Protein AF-A0AAD1TRK6-F1 (afdb_monomer_lite)

Foldseek 3Di:
DDDDDDDDDDDPDPPVVVVVVVVVVVVVVVVVVVVVLVVVVVCCVVVVDPLVVDDPVSSVVNVVVVVVCCVVVVVCCVVPVDDDDD

Organism: Citrobacter freundii (NCBI:txid546)

Radius of gyration: 24.64 Å; chains: 1; bounding box: 73×26×61 Å

Structure (mmCIF, N/CA/C/O backbone):
data_AF-A0AAD1TRK6-F1
#
_entry.id   AF-A0AAD1TRK6-F1
#
loop_
_atom_site.group_PDB
_atom_site.id
_atom_site.type_symbol
_atom_site.label_atom_id
_atom_site.label_alt_id
_atom_site.label_comp_id
_atom_site.label_asym_id
_atom_site.label_entity_id
_atom_site.label_seq_id
_atom_site.pdbx_PDB_ins_code
_atom_site.Cartn_x
_atom_site.Cartn_y
_atom_site.Cartn_z
_atom_site.occupancy
_atom_site.B_iso_or_equiv
_atom_site.auth_seq_id
_atom_site.auth_comp_id
_atom_site.auth_asym_id
_atom_site.auth_atom_id
_atom_site.pdbx_PDB_model_num
ATOM 1 N N . MET A 1 1 ? -51.100 10.993 50.120 1.00 42.78 1 MET A N 1
ATOM 2 C CA . MET A 1 1 ? -51.021 11.126 48.652 1.00 42.78 1 MET A CA 1
ATOM 3 C C . MET A 1 1 ? -49.567 10.943 48.245 1.00 42.78 1 MET A C 1
ATOM 5 O O . MET A 1 1 ? -48.756 11.775 48.623 1.00 42.78 1 MET A O 1
ATOM 9 N N . ASN A 1 2 ? -49.228 9.846 47.564 1.00 40.31 2 ASN A N 1
ATOM 10 C CA . ASN A 1 2 ? -47.918 9.702 46.923 1.00 40.31 2 ASN A CA 1
ATOM 11 C C . ASN A 1 2 ? -47.926 10.513 45.628 1.00 40.31 2 ASN A C 1
ATOM 13 O O . ASN A 1 2 ? -48.776 10.264 44.774 1.00 40.31 2 ASN A O 1
ATOM 17 N N . SER A 1 3 ? -46.968 11.420 45.473 1.00 54.41 3 SER A N 1
ATOM 18 C CA . SER A 1 3 ? -46.635 12.004 44.176 1.00 54.41 3 SER A CA 1
ATOM 19 C C . SER A 1 3 ? -45.309 11.409 43.716 1.00 54.41 3 SER A C 1
ATOM 21 O O . SER A 1 3 ? -44.275 11.588 44.352 1.00 54.41 3 SER A O 1
ATOM 23 N N . VAL A 1 4 ? -45.396 10.636 42.639 1.00 60.88 4 VAL A N 1
ATOM 24 C CA . VAL A 1 4 ? -44.293 10.057 41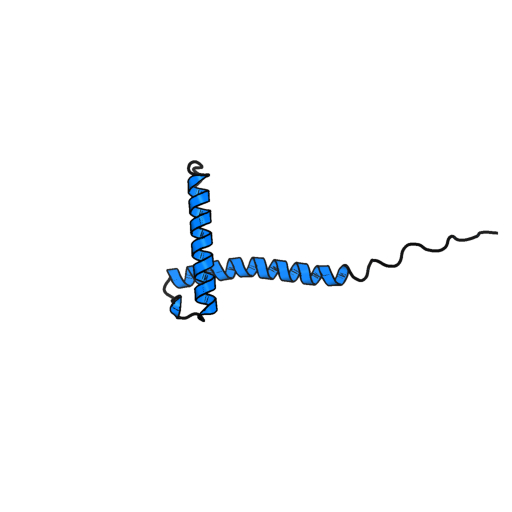.862 1.00 60.88 4 VAL A CA 1
ATOM 25 C C . VAL A 1 4 ? -43.467 11.191 41.220 1.00 60.88 4 VAL A C 1
ATOM 27 O O . VAL A 1 4 ? -44.073 12.171 40.781 1.00 60.88 4 VAL A O 1
ATOM 30 N N . PRO A 1 5 ? -42.124 11.104 41.136 1.00 62.22 5 PRO A N 1
ATOM 31 C CA . PRO A 1 5 ? -41.316 12.091 40.414 1.00 62.22 5 PRO A CA 1
ATOM 32 C C . PRO A 1 5 ? -41.375 11.860 38.888 1.00 62.22 5 PRO A C 1
ATOM 34 O O . PRO A 1 5 ? -41.354 10.704 38.460 1.00 62.22 5 PRO A O 1
ATOM 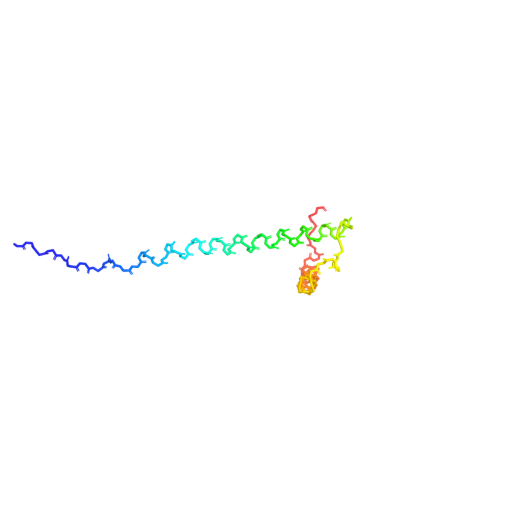37 N N . PRO A 1 6 ? -41.421 12.909 38.042 1.00 59.41 6 PRO A N 1
ATOM 38 C CA . PRO A 1 6 ? -41.328 12.741 36.597 1.00 59.41 6 PRO A CA 1
ATOM 39 C C . PRO A 1 6 ? -39.861 12.731 36.130 1.00 59.41 6 PRO A C 1
ATOM 41 O O . PRO A 1 6 ? -39.147 13.714 36.274 1.00 59.41 6 PRO A O 1
ATOM 44 N N . ASN A 1 7 ? -39.450 11.585 35.585 1.00 60.12 7 ASN A N 1
ATOM 45 C CA . ASN A 1 7 ? -38.504 11.354 34.485 1.00 60.12 7 ASN A CA 1
ATOM 46 C C . ASN A 1 7 ? -37.494 12.458 34.093 1.00 60.12 7 ASN A C 1
ATOM 48 O O . ASN A 1 7 ? -37.854 13.398 33.389 1.00 60.12 7 ASN A O 1
ATOM 52 N N . GLU A 1 8 ? -36.203 12.183 34.308 1.00 57.28 8 GLU A N 1
ATOM 53 C CA . GLU A 1 8 ? -35.094 12.710 33.492 1.00 57.28 8 GLU A CA 1
ATOM 54 C C . GLU A 1 8 ? -34.068 11.602 33.192 1.00 57.28 8 GLU A C 1
ATOM 56 O O . GLU A 1 8 ? -32.930 11.657 33.632 1.00 57.28 8 GLU A O 1
ATOM 61 N N . GLU A 1 9 ? -34.452 10.553 32.460 1.00 54.97 9 GLU A N 1
ATOM 62 C CA . GLU A 1 9 ? -33.463 9.640 31.860 1.00 54.97 9 GLU A CA 1
ATOM 63 C C . GLU A 1 9 ? -34.095 8.833 30.717 1.00 54.97 9 GLU A C 1
ATOM 65 O O . GLU A 1 9 ? -34.540 7.702 30.872 1.00 54.97 9 GLU A O 1
ATOM 70 N N . SER A 1 10 ? -34.230 9.438 29.537 1.00 55.94 10 SER A N 1
ATOM 71 C CA . SER A 1 10 ? -34.516 8.686 28.303 1.00 55.94 10 SER A CA 1
ATOM 72 C C . SER A 1 10 ? -34.222 9.542 27.076 1.00 55.94 10 SER A C 1
ATOM 74 O O . SER A 1 10 ? -35.113 10.113 26.458 1.00 55.94 10 SER A O 1
ATOM 76 N N . GLY A 1 11 ? -32.940 9.663 26.723 1.00 51.19 11 GLY A N 1
ATOM 77 C CA . GLY A 1 11 ? -32.563 10.398 25.510 1.00 51.19 11 GLY A CA 1
ATOM 78 C C . GLY A 1 11 ? -31.178 10.140 24.917 1.00 51.19 11 GLY A C 1
ATOM 79 O O . GLY A 1 11 ? -30.837 10.811 23.954 1.00 51.19 11 GLY A O 1
ATOM 80 N N . LYS A 1 12 ? -30.354 9.217 25.442 1.00 53.81 12 LYS A N 1
ATOM 81 C CA . LYS A 1 12 ? -28.955 9.053 24.971 1.00 53.81 12 LYS A CA 1
ATOM 82 C C . LYS A 1 12 ? -28.521 7.640 24.562 1.00 53.81 12 LYS A C 1
ATOM 84 O O . LYS A 1 12 ? -27.362 7.453 24.201 1.00 53.81 12 LYS A O 1
ATOM 89 N N . SER A 1 13 ? -29.407 6.645 24.582 1.00 54.66 13 SER A N 1
ATOM 90 C CA . SER A 1 13 ? -29.025 5.254 24.293 1.00 54.66 13 SER A CA 1
ATOM 91 C C . SER A 1 13 ? -28.958 4.903 22.800 1.00 54.66 13 SER A C 1
ATOM 93 O O . SER A 1 13 ? -28.193 4.023 22.435 1.00 54.66 13 SER A O 1
ATOM 95 N N . SER A 1 14 ? -29.685 5.590 21.911 1.00 55.91 14 SER A N 1
ATOM 96 C CA . SER A 1 14 ? -29.854 5.103 20.526 1.00 55.91 14 SER A CA 1
ATOM 97 C C . SER A 1 14 ? -28.794 5.555 19.510 1.00 55.91 14 SER A C 1
ATOM 99 O O . SER A 1 14 ? -28.680 4.935 18.457 1.00 55.91 14 SER A O 1
ATOM 101 N N . GLU A 1 15 ? -28.002 6.593 19.798 1.00 56.12 15 GLU A N 1
ATOM 102 C CA . GLU A 1 15 ? -26.937 7.054 18.883 1.00 56.12 15 GLU A CA 1
ATOM 103 C C . GLU A 1 15 ? -25.601 6.327 19.108 1.00 56.12 15 GLU A C 1
ATOM 105 O O . GLU A 1 15 ? -24.847 6.110 18.159 1.00 56.12 15 GLU A O 1
ATOM 110 N N . ASN A 1 16 ? -25.321 5.896 20.344 1.00 57.62 16 ASN A N 1
ATOM 111 C CA . ASN A 1 16 ? -24.070 5.217 20.694 1.00 57.62 16 ASN A CA 1
ATOM 112 C C . ASN A 1 16 ? -23.968 3.815 20.071 1.00 57.62 16 ASN A C 1
ATOM 114 O O . ASN A 1 16 ? -22.901 3.445 19.585 1.00 57.62 16 ASN A O 1
ATOM 118 N N . ASP A 1 17 ? -25.068 3.060 20.007 1.00 59.00 17 ASP A N 1
ATOM 119 C CA . ASP A 1 17 ? -25.062 1.668 19.530 1.00 59.00 17 ASP A CA 1
ATOM 120 C C . ASP A 1 17 ? -24.782 1.528 18.025 1.00 59.00 17 ASP A C 1
ATOM 122 O O . ASP A 1 17 ? -24.294 0.492 17.585 1.00 59.00 17 ASP A O 1
ATOM 126 N N . GLN A 1 18 ? -25.048 2.563 17.220 1.00 60.12 18 GLN A N 1
ATOM 127 C CA . GLN A 1 18 ? -24.739 2.583 15.779 1.00 60.12 18 GLN A CA 1
ATOM 128 C C . GLN A 1 18 ? -23.285 3.001 15.502 1.00 60.12 18 GLN A C 1
ATOM 130 O O . GLN A 1 18 ? -22.712 2.649 14.470 1.00 60.12 18 GLN A O 1
ATOM 135 N N . GLN A 1 19 ? -22.668 3.738 16.430 1.00 61.19 19 GLN A N 1
ATOM 136 C CA . GLN A 1 19 ? -21.284 4.202 16.315 1.00 61.19 19 GLN A CA 1
ATOM 137 C C . GLN A 1 19 ? -20.285 3.099 16.686 1.00 61.19 19 GLN A C 1
ATOM 139 O O . GLN A 1 19 ? -19.207 3.038 16.093 1.00 61.19 19 GLN A O 1
ATOM 144 N N . GLN A 1 20 ? -20.650 2.187 17.599 1.00 75.56 20 GLN A N 1
ATOM 145 C CA . GLN A 1 20 ? -19.778 1.076 18.007 1.00 75.56 20 GLN A CA 1
ATOM 146 C C . GLN A 1 20 ? -19.416 0.133 16.839 1.00 75.56 20 GLN A C 1
ATOM 148 O O . GLN A 1 20 ? -18.224 -0.098 16.630 1.00 75.56 20 GLN A O 1
ATOM 153 N N . PRO A 1 21 ? -20.364 -0.368 16.015 1.00 84.50 21 PRO A N 1
ATOM 154 C CA . PRO A 1 21 ? -20.041 -1.246 14.891 1.00 84.50 21 PRO A CA 1
ATOM 155 C C . PRO A 1 21 ? -19.178 -0.557 13.836 1.00 84.50 21 PRO A C 1
ATOM 157 O O . PRO A 1 21 ? -18.239 -1.159 13.320 1.00 84.50 21 PRO A O 1
ATOM 160 N N . LEU A 1 22 ? -19.459 0.715 13.533 1.00 86.69 22 LEU A N 1
ATOM 161 C CA . LEU A 1 22 ? -18.697 1.467 12.539 1.00 86.69 22 LEU A CA 1
ATOM 162 C C . LEU A 1 22 ? -17.261 1.723 13.009 1.00 86.69 22 LEU A C 1
ATOM 164 O O . LEU A 1 22 ? -16.323 1.547 12.235 1.00 86.69 22 LEU A O 1
ATOM 168 N N . ALA A 1 23 ? -17.078 2.080 14.282 1.00 87.75 23 ALA A N 1
ATOM 169 C CA . ALA A 1 23 ? -15.756 2.256 14.874 1.00 87.75 23 ALA A CA 1
ATOM 170 C C . ALA A 1 23 ? -14.960 0.940 14.906 1.00 87.75 23 ALA A C 1
ATOM 172 O O . ALA A 1 23 ? -13.763 0.933 14.615 1.00 87.75 23 ALA A O 1
ATOM 173 N N . MET A 1 24 ? -15.618 -0.186 15.209 1.00 89.38 24 MET A N 1
ATOM 174 C CA . MET A 1 24 ? -14.992 -1.512 15.165 1.00 89.38 24 MET A CA 1
ATOM 175 C C . MET A 1 24 ? -14.555 -1.893 13.746 1.00 89.38 24 MET A C 1
ATOM 177 O O . MET A 1 24 ? -13.433 -2.363 13.576 1.00 89.38 24 MET A O 1
ATOM 181 N N . LEU A 1 25 ? -15.393 -1.635 12.737 1.00 91.19 25 LEU A N 1
ATOM 182 C CA . LEU A 1 25 ? -15.063 -1.878 11.329 1.00 91.19 25 LEU A CA 1
ATOM 183 C C . LEU A 1 25 ? -13.888 -1.014 10.858 1.00 91.19 25 LEU A C 1
ATOM 185 O O . LEU A 1 25 ? -12.933 -1.523 10.279 1.00 91.19 25 LEU A O 1
ATOM 189 N N . GLN A 1 26 ? -13.901 0.284 11.169 1.00 92.62 26 GLN A N 1
ATOM 190 C CA . GLN A 1 26 ? -12.789 1.177 10.827 1.00 92.62 26 GLN A CA 1
ATOM 191 C C . GLN A 1 26 ? -11.475 0.717 11.462 1.00 92.62 26 GLN A C 1
ATOM 193 O O . GLN A 1 26 ? -10.422 0.760 10.824 1.00 92.62 26 GLN A O 1
ATOM 198 N N . LYS A 1 27 ? -11.528 0.248 12.712 1.00 90.56 27 LYS A N 1
ATOM 199 C CA . LYS A 1 27 ? -10.363 -0.322 13.384 1.00 90.56 27 LYS A CA 1
ATOM 200 C C . LYS A 1 27 ? -9.875 -1.588 12.676 1.00 90.56 27 LYS A C 1
ATOM 202 O O . LYS A 1 27 ? -8.679 -1.683 12.401 1.00 90.56 27 LYS A O 1
ATOM 207 N N . SER A 1 28 ? -10.767 -2.526 12.348 1.00 92.62 28 SER A N 1
ATOM 208 C CA . SER A 1 28 ? -10.372 -3.754 11.648 1.00 92.62 28 SER A CA 1
ATOM 209 C C . SER A 1 28 ? -9.803 -3.473 10.259 1.00 92.62 28 SER A C 1
ATOM 211 O O . SER A 1 28 ? -8.826 -4.105 9.866 1.00 92.62 28 SER A O 1
ATOM 213 N N . ASP A 1 29 ? -10.341 -2.485 9.541 1.00 93.06 29 ASP A N 1
ATOM 214 C CA . ASP A 1 29 ? -9.827 -2.076 8.232 1.00 93.06 29 ASP A CA 1
ATOM 215 C C . ASP A 1 29 ? -8.405 -1.510 8.350 1.00 93.06 29 ASP A C 1
ATOM 217 O O . ASP A 1 29 ? -7.526 -1.841 7.550 1.00 93.06 29 ASP A O 1
ATOM 221 N N . LEU A 1 30 ? -8.139 -0.693 9.375 1.00 90.31 30 LEU A N 1
ATOM 222 C CA . LEU A 1 30 ? -6.801 -0.152 9.638 1.00 90.31 30 LEU A CA 1
ATOM 223 C C . LEU A 1 30 ? -5.784 -1.247 9.978 1.00 90.31 30 LEU A C 1
ATOM 225 O O . LEU A 1 30 ? -4.651 -1.209 9.483 1.00 90.31 30 LEU A O 1
ATOM 229 N N . GLU A 1 31 ? -6.177 -2.226 10.793 1.00 90.19 31 GLU A N 1
ATOM 230 C CA . GLU A 1 31 ? -5.353 -3.399 11.100 1.00 90.19 31 GLU A CA 1
ATOM 231 C C . GLU A 1 31 ? -5.092 -4.226 9.832 1.00 90.19 31 GLU A C 1
ATOM 233 O O . GLU A 1 31 ? -3.947 -4.580 9.537 1.00 90.19 31 GLU A O 1
ATOM 238 N N . MET A 1 32 ? -6.119 -4.439 9.007 1.00 93.25 32 MET A N 1
ATOM 239 C CA . MET A 1 32 ? -6.001 -5.183 7.756 1.00 93.25 32 MET A CA 1
ATOM 240 C C . MET A 1 32 ? -5.079 -4.491 6.748 1.00 93.25 32 MET A C 1
ATOM 242 O O . MET A 1 32 ? -4.286 -5.152 6.079 1.00 93.25 32 MET A O 1
ATOM 246 N N . VAL A 1 33 ? -5.100 -3.160 6.673 1.00 89.94 33 VAL A N 1
ATOM 247 C CA . VAL A 1 33 ? -4.207 -2.382 5.801 1.00 89.94 33 VAL A CA 1
ATOM 248 C C . VAL A 1 33 ? -2.727 -2.568 6.170 1.00 89.94 33 VAL A C 1
ATOM 250 O O . VAL A 1 33 ? -1.865 -2.498 5.292 1.00 89.94 33 VAL A O 1
ATOM 253 N N . ARG A 1 34 ? -2.383 -2.820 7.442 1.00 86.25 34 ARG A N 1
ATOM 254 C CA . ARG A 1 34 ? -1.001 -3.173 7.831 1.00 86.25 34 ARG A CA 1
ATOM 255 C C . ARG A 1 34 ? -0.607 -4.543 7.284 1.00 86.25 34 ARG A C 1
ATOM 257 O O . ARG A 1 34 ? 0.424 -4.636 6.626 1.00 86.25 34 ARG A O 1
ATOM 264 N N . VAL A 1 35 ? -1.470 -5.541 7.465 1.00 92.38 35 VAL A N 1
ATOM 265 C CA . VAL A 1 35 ? -1.258 -6.909 6.967 1.00 92.38 35 VAL A CA 1
ATOM 266 C C . VAL A 1 35 ? -1.129 -6.943 5.442 1.00 92.38 35 VAL A C 1
ATOM 268 O O . VAL A 1 35 ? -0.215 -7.572 4.914 1.00 92.38 35 VAL A O 1
ATOM 271 N N . LEU A 1 36 ? -2.016 -6.245 4.727 1.00 92.50 36 LEU A N 1
ATOM 272 C CA . LEU A 1 36 ? -1.985 -6.171 3.264 1.00 92.50 36 LEU A CA 1
ATOM 273 C C . LEU A 1 36 ? -0.680 -5.573 2.754 1.00 92.50 36 LEU A C 1
ATOM 275 O O . LEU A 1 36 ? -0.108 -6.077 1.794 1.00 92.50 36 LEU A O 1
ATOM 279 N N . ASP A 1 37 ? -0.194 -4.518 3.396 1.00 87.69 37 ASP A N 1
ATOM 280 C CA . ASP A 1 37 ? 1.061 -3.897 3.000 1.00 87.69 37 ASP A CA 1
ATOM 281 C C . ASP A 1 37 ? 2.251 -4.841 3.195 1.00 87.69 37 ASP A C 1
ATOM 283 O O . ASP A 1 37 ? 3.057 -4.992 2.282 1.00 87.69 37 ASP A O 1
ATOM 287 N N . ASP A 1 38 ? 2.335 -5.543 4.328 1.00 89.31 38 ASP A N 1
ATOM 288 C CA . ASP A 1 38 ? 3.411 -6.515 4.558 1.00 89.31 38 ASP A CA 1
ATOM 289 C C . ASP A 1 38 ? 3.335 -7.694 3.580 1.00 89.31 38 ASP A C 1
ATOM 291 O O . ASP A 1 38 ? 4.366 -8.151 3.080 1.00 89.31 38 ASP A O 1
ATOM 295 N N . LEU A 1 39 ? 2.125 -8.140 3.230 1.00 94.88 39 LEU A N 1
ATOM 296 C CA . LEU A 1 39 ? 1.924 -9.146 2.191 1.00 94.88 39 LEU A CA 1
ATOM 297 C C . LEU A 1 39 ? 2.390 -8.642 0.818 1.00 94.88 39 LEU A C 1
ATOM 299 O O . LEU A 1 39 ? 3.111 -9.358 0.125 1.00 94.88 39 LEU A O 1
ATOM 303 N N . ILE A 1 40 ? 2.028 -7.418 0.428 1.00 92.19 40 ILE A N 1
ATOM 304 C CA . ILE A 1 40 ? 2.466 -6.810 -0.837 1.00 92.19 40 ILE A CA 1
ATOM 305 C C . ILE A 1 40 ? 3.996 -6.734 -0.879 1.00 92.19 40 ILE A C 1
ATOM 307 O O . ILE A 1 40 ? 4.605 -7.181 -1.852 1.00 92.19 40 ILE A O 1
ATOM 311 N N . TYR A 1 41 ? 4.636 -6.256 0.193 1.00 90.19 41 TYR A N 1
ATOM 312 C CA . TYR A 1 41 ? 6.096 -6.231 0.297 1.00 90.19 41 TYR A CA 1
ATOM 313 C C . TYR A 1 41 ? 6.717 -7.623 0.196 1.00 90.19 41 TYR A C 1
ATOM 315 O O . TYR A 1 41 ? 7.731 -7.792 -0.483 1.00 90.19 41 TYR A O 1
ATOM 323 N N . LEU A 1 42 ? 6.126 -8.624 0.849 1.00 94.19 42 LEU A N 1
ATOM 324 C CA . LEU A 1 42 ? 6.595 -10.004 0.782 1.00 94.19 42 LEU A CA 1
ATOM 325 C C . LEU A 1 42 ? 6.529 -10.548 -0.650 1.00 94.19 42 LEU A C 1
ATOM 327 O O . LEU A 1 42 ? 7.483 -11.179 -1.106 1.00 94.19 42 LEU A O 1
ATOM 331 N N . LEU A 1 43 ? 5.429 -10.296 -1.361 1.00 96.19 43 LEU A N 1
ATOM 332 C CA . LEU A 1 43 ? 5.245 -10.736 -2.743 1.00 96.19 43 LEU A CA 1
ATOM 333 C C . LEU A 1 43 ? 6.227 -10.045 -3.696 1.00 96.19 43 LEU A C 1
ATOM 335 O O . LEU A 1 43 ? 6.816 -10.724 -4.536 1.00 96.19 43 LEU A O 1
ATOM 339 N N . ILE A 1 44 ? 6.471 -8.743 -3.514 1.00 91.88 44 ILE A N 1
ATOM 340 C CA . ILE A 1 44 ? 7.482 -7.995 -4.278 1.00 91.88 44 ILE A CA 1
ATOM 341 C C . ILE A 1 44 ? 8.883 -8.554 -4.016 1.00 91.88 44 ILE A C 1
ATOM 343 O O . ILE A 1 44 ? 9.621 -8.836 -4.956 1.00 91.88 44 ILE A O 1
ATOM 347 N N . ARG A 1 45 ? 9.252 -8.780 -2.747 1.00 90.38 45 ARG A N 1
ATOM 348 C CA . ARG A 1 45 ? 10.566 -9.343 -2.379 1.00 90.38 45 ARG A CA 1
ATOM 349 C C . ARG A 1 45 ? 10.789 -10.742 -2.944 1.00 90.38 45 ARG A C 1
ATOM 351 O O . ARG A 1 45 ? 11.913 -11.081 -3.295 1.00 90.38 45 ARG A O 1
ATOM 358 N N . LYS A 1 46 ? 9.731 -11.550 -3.028 1.00 96.19 46 LYS A N 1
ATOM 359 C CA . LYS A 1 46 ? 9.773 -12.878 -3.654 1.00 96.19 46 LYS A CA 1
ATOM 360 C C . LYS A 1 46 ? 9.739 -12.829 -5.186 1.00 96.19 46 LYS A C 1
ATOM 362 O O . LYS A 1 46 ? 9.843 -13.881 -5.806 1.00 96.19 46 LYS A O 1
ATOM 367 N N . GLY A 1 47 ? 9.578 -11.649 -5.787 1.00 93.56 47 GLY A N 1
ATOM 368 C CA . GLY A 1 47 ? 9.460 -11.477 -7.235 1.00 93.56 47 GLY A CA 1
ATOM 369 C C . GLY A 1 47 ? 8.158 -12.029 -7.821 1.00 93.56 47 GLY A C 1
ATOM 370 O O . GLY A 1 47 ? 8.106 -12.302 -9.014 1.00 93.56 47 GLY A O 1
ATOM 371 N N . VAL A 1 48 ? 7.122 -12.230 -6.997 1.00 97.50 48 VAL A N 1
ATOM 372 C CA . VAL A 1 48 ? 5.815 -12.747 -7.444 1.00 97.50 48 VAL A CA 1
ATOM 373 C C . VAL A 1 48 ? 5.026 -11.673 -8.192 1.00 97.50 48 VAL A C 1
ATOM 375 O O . VAL A 1 48 ? 4.334 -11.984 -9.155 1.00 97.50 48 VAL A O 1
ATOM 378 N N . ILE A 1 49 ? 5.137 -10.419 -7.748 1.00 94.94 49 ILE A N 1
ATOM 379 C CA . ILE A 1 49 ? 4.581 -9.235 -8.415 1.00 94.94 49 ILE A CA 1
ATOM 380 C C . ILE A 1 49 ? 5.644 -8.134 -8.445 1.00 94.94 49 ILE A C 1
ATOM 382 O O . ILE A 1 49 ? 6.467 -8.045 -7.531 1.00 94.94 49 ILE A O 1
ATOM 386 N N . ALA A 1 50 ? 5.608 -7.265 -9.447 1.00 93.00 50 ALA A N 1
ATOM 387 C CA . ALA A 1 50 ? 6.358 -6.017 -9.462 1.00 93.00 50 ALA A CA 1
ATOM 388 C C . ALA A 1 50 ? 5.463 -4.848 -9.028 1.00 93.00 50 ALA A C 1
ATOM 390 O O . ALA A 1 50 ? 4.243 -4.871 -9.179 1.00 93.00 50 ALA A O 1
ATOM 391 N N . ILE A 1 51 ? 6.069 -3.771 -8.520 1.00 89.56 51 ILE A N 1
ATOM 392 C CA . ILE A 1 51 ? 5.318 -2.557 -8.152 1.00 89.56 51 ILE A CA 1
ATOM 393 C C . ILE A 1 51 ? 4.593 -1.976 -9.371 1.00 89.56 51 ILE A C 1
ATOM 395 O O . ILE A 1 51 ? 3.469 -1.499 -9.252 1.00 89.56 51 ILE A O 1
ATOM 399 N N . THR A 1 52 ? 5.205 -2.069 -10.551 1.00 93.44 52 THR A N 1
ATOM 400 C CA . THR A 1 52 ? 4.641 -1.606 -11.824 1.00 93.44 52 THR A CA 1
ATOM 401 C C . THR A 1 52 ? 3.367 -2.337 -12.242 1.00 93.44 52 THR A C 1
ATOM 403 O O . THR A 1 52 ? 2.633 -1.811 -13.073 1.00 93.44 52 THR A O 1
ATOM 406 N N . ASP A 1 53 ? 3.081 -3.503 -11.655 1.00 94.00 53 ASP A N 1
ATOM 407 C CA . ASP A 1 53 ? 1.884 -4.297 -11.954 1.00 94.00 53 ASP A CA 1
ATOM 408 C C . ASP A 1 53 ? 0.636 -3.750 -11.240 1.00 94.00 53 ASP A C 1
ATOM 410 O O . ASP A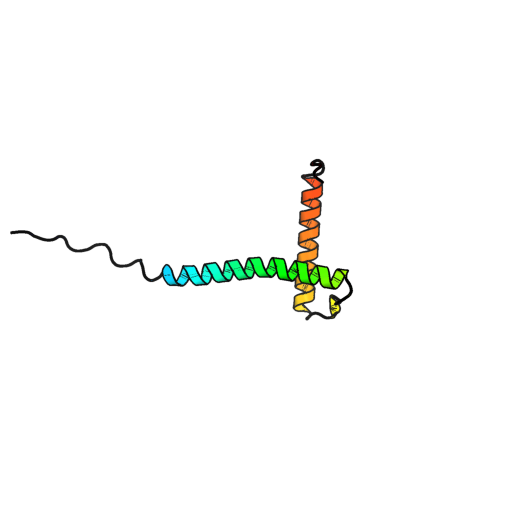 1 53 ? -0.495 -4.123 -11.551 1.00 94.00 53 ASP A O 1
ATOM 414 N N . LEU A 1 54 ? 0.826 -2.855 -10.264 1.00 93.25 54 LEU A N 1
ATOM 415 C CA . LEU A 1 54 ? -0.251 -2.257 -9.483 1.00 93.25 54 LEU A CA 1
ATOM 416 C C . LEU A 1 54 ? -0.768 -0.963 -10.137 1.00 93.25 54 LEU A C 1
ATOM 418 O O . LEU A 1 54 ? -0.018 -0.280 -10.836 1.00 93.25 54 LEU A O 1
ATOM 422 N N . PRO A 1 55 ? -2.023 -0.546 -9.878 1.00 96.44 55 PRO A N 1
ATOM 423 C CA . PRO A 1 55 ? -2.550 0.721 -10.386 1.00 96.44 55 PRO A CA 1
ATOM 424 C C . PRO A 1 55 ? -1.686 1.929 -9.973 1.00 96.44 55 PRO A C 1
ATOM 426 O O . PRO A 1 55 ? -1.181 1.938 -8.847 1.00 96.44 55 PRO A O 1
ATOM 429 N N . PRO A 1 56 ? -1.580 3.000 -10.788 1.00 93.88 56 PRO A N 1
ATOM 430 C CA . PRO A 1 56 ? -0.696 4.139 -10.504 1.00 93.88 56 PRO A CA 1
ATOM 431 C C . PRO A 1 56 ? -0.878 4.745 -9.105 1.00 93.88 56 PRO A C 1
ATOM 433 O O . PRO A 1 56 ? 0.089 5.049 -8.412 1.00 93.88 56 PRO A O 1
ATOM 436 N N . MET A 1 57 ? -2.125 4.852 -8.637 1.00 92.81 57 MET A N 1
ATOM 437 C CA . MET A 1 57 ? -2.414 5.341 -7.285 1.00 92.81 57 MET A CA 1
ATOM 438 C C . MET A 1 57 ? -1.876 4.414 -6.187 1.00 92.81 57 MET A C 1
ATOM 440 O O . MET A 1 57 ? -1.432 4.897 -5.147 1.00 92.81 57 MET A O 1
ATOM 444 N N . ALA A 1 58 ? -1.920 3.097 -6.395 1.00 90.62 58 ALA A N 1
ATOM 445 C CA . ALA A 1 58 ? -1.384 2.123 -5.449 1.00 90.62 58 ALA A CA 1
ATOM 446 C C . ALA A 1 58 ? 0.148 2.183 -5.410 1.00 90.62 58 ALA A C 1
ATOM 448 O O . ALA A 1 58 ? 0.719 2.150 -4.324 1.00 90.62 58 ALA A O 1
ATOM 449 N N . GLN A 1 59 ? 0.798 2.375 -6.563 1.00 92.06 59 GLN A N 1
ATOM 450 C CA . GLN A 1 59 ? 2.250 2.568 -6.639 1.00 92.06 59 GLN A CA 1
ATOM 451 C C . GLN A 1 59 ? 2.698 3.773 -5.805 1.00 92.06 59 GLN A C 1
ATOM 453 O O . GLN A 1 59 ? 3.551 3.636 -4.932 1.00 92.06 59 GLN A O 1
ATOM 458 N N . VAL A 1 60 ? 2.069 4.937 -6.012 1.00 92.44 60 VAL A N 1
ATOM 459 C CA . VAL A 1 60 ? 2.377 6.166 -5.259 1.00 92.44 60 VAL A CA 1
ATOM 460 C C . VAL A 1 60 ? 2.176 5.958 -3.757 1.00 92.44 60 VAL A C 1
ATOM 462 O O . VAL A 1 60 ? 3.033 6.328 -2.956 1.00 92.44 60 VAL A O 1
ATOM 465 N N . LYS A 1 61 ? 1.066 5.327 -3.355 1.00 91.00 61 LYS A N 1
ATOM 466 C CA . LYS A 1 61 ? 0.782 5.056 -1.938 1.00 91.00 61 LYS A CA 1
ATOM 467 C C . LYS A 1 61 ? 1.820 4.129 -1.306 1.00 91.00 61 LYS A C 1
ATOM 469 O O . LYS A 1 61 ? 2.267 4.414 -0.199 1.00 91.00 61 LYS A O 1
ATOM 474 N N . LEU A 1 62 ? 2.212 3.061 -1.998 1.00 88.81 62 LEU A N 1
ATOM 475 C CA . LEU A 1 62 ? 3.224 2.122 -1.514 1.00 88.81 62 LEU A CA 1
ATOM 476 C C . LEU A 1 62 ? 4.599 2.785 -1.395 1.00 88.81 62 LEU A C 1
ATOM 478 O O . LEU A 1 62 ? 5.259 2.592 -0.379 1.00 88.81 62 LEU A O 1
ATOM 482 N N . MET A 1 63 ? 4.987 3.624 -2.361 1.00 87.44 63 MET A N 1
ATOM 483 C CA . MET A 1 63 ? 6.236 4.399 -2.308 1.00 87.44 63 MET A CA 1
ATOM 484 C C . MET A 1 63 ? 6.262 5.372 -1.129 1.00 87.44 63 MET A C 1
ATOM 486 O O . MET A 1 63 ? 7.216 5.382 -0.356 1.00 87.44 63 MET A O 1
ATOM 490 N N . ASN A 1 64 ? 5.186 6.134 -0.922 1.00 88.19 64 ASN A N 1
ATOM 491 C CA . ASN A 1 64 ? 5.083 7.036 0.228 1.00 88.19 64 ASN A CA 1
ATOM 492 C C . ASN A 1 64 ? 5.184 6.269 1.553 1.00 88.19 64 ASN A C 1
ATOM 494 O O . ASN A 1 64 ? 5.817 6.732 2.499 1.00 88.19 64 ASN A O 1
ATOM 498 N N . ARG A 1 65 ? 4.587 5.073 1.618 1.00 83.94 65 ARG A N 1
ATOM 499 C CA . ARG A 1 65 ? 4.659 4.214 2.802 1.00 83.94 65 ARG A CA 1
ATOM 500 C C . ARG A 1 65 ? 6.053 3.620 3.007 1.00 83.94 65 ARG A C 1
ATOM 502 O O . ARG A 1 65 ? 6.479 3.503 4.152 1.00 83.94 65 ARG A O 1
ATOM 509 N N . ALA A 1 66 ? 6.756 3.273 1.926 1.00 80.12 66 ALA A N 1
ATOM 510 C CA . ALA A 1 66 ? 8.150 2.830 1.959 1.00 80.12 66 ALA A CA 1
ATOM 511 C C . ALA A 1 66 ? 9.042 3.914 2.570 1.00 80.12 66 ALA A C 1
ATOM 513 O O . ALA A 1 66 ? 9.766 3.647 3.525 1.00 80.12 66 ALA A O 1
ATOM 514 N N . ASN A 1 67 ? 8.909 5.145 2.071 1.00 82.81 67 ASN A N 1
ATOM 515 C C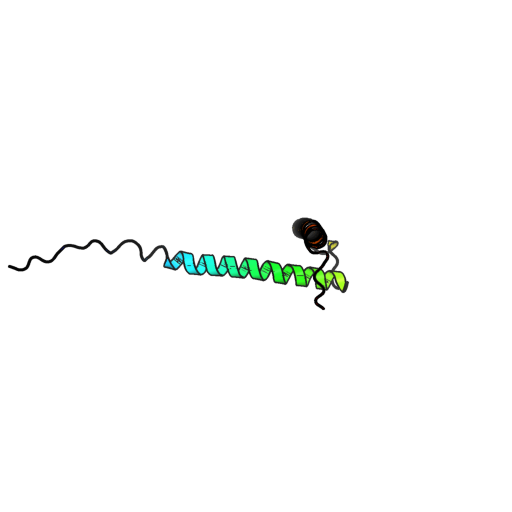A . ASN A 1 67 ? 9.670 6.298 2.541 1.00 82.81 67 ASN A CA 1
ATOM 516 C C . ASN A 1 67 ? 9.381 6.584 4.016 1.00 82.81 67 ASN A C 1
ATOM 518 O O . ASN A 1 67 ? 10.310 6.667 4.808 1.00 82.81 67 ASN A O 1
ATOM 522 N N . ALA A 1 68 ? 8.105 6.609 4.417 1.00 82.56 68 ALA A N 1
ATOM 523 C CA . ALA A 1 68 ? 7.729 6.798 5.818 1.00 82.56 68 ALA A CA 1
ATOM 524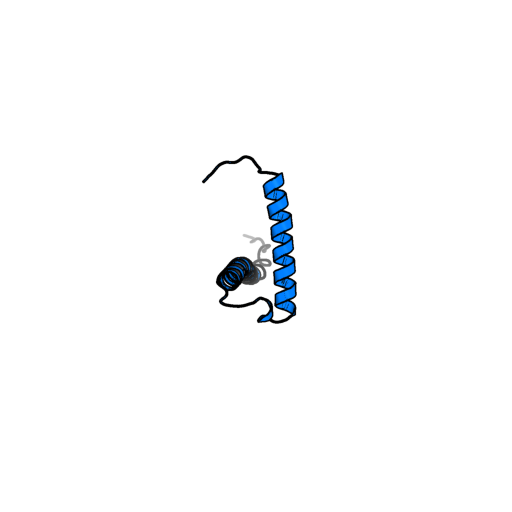 C C . ALA A 1 68 ? 8.315 5.708 6.735 1.00 82.56 68 ALA A C 1
ATOM 526 O O . ALA A 1 68 ? 8.755 6.002 7.842 1.00 82.56 68 ALA A O 1
ATOM 527 N N . ARG A 1 69 ? 8.359 4.444 6.282 1.00 75.94 69 ARG A N 1
ATOM 528 C CA . ARG A 1 69 ? 9.024 3.354 7.019 1.00 75.94 69 ARG A CA 1
ATOM 529 C C . ARG A 1 69 ? 10.537 3.552 7.099 1.00 75.94 69 ARG A C 1
ATOM 531 O O . ARG A 1 69 ? 11.105 3.233 8.132 1.00 75.94 69 ARG A O 1
ATOM 538 N N . GLN A 1 70 ? 11.193 4.047 6.052 1.00 77.62 70 GLN A N 1
ATOM 539 C CA . GLN A 1 70 ? 12.634 4.318 6.085 1.00 77.62 70 GLN A CA 1
ATOM 540 C C . GLN A 1 70 ? 12.983 5.511 6.974 1.00 77.62 70 GLN A C 1
ATOM 542 O O . GLN A 1 70 ? 13.964 5.447 7.704 1.00 77.62 70 GLN A O 1
ATOM 547 N N . GLU A 1 71 ? 12.176 6.568 6.956 1.00 76.19 71 GLU A N 1
ATOM 548 C CA . GLU A 1 71 ? 12.344 7.725 7.838 1.00 76.19 71 GLU A CA 1
ATOM 549 C C . GLU A 1 71 ? 12.152 7.332 9.304 1.00 76.19 71 GLU A C 1
ATOM 551 O O . GLU A 1 71 ? 12.974 7.680 10.148 1.00 76.19 71 GLU A O 1
ATOM 556 N N . LEU A 1 72 ? 11.116 6.541 9.604 1.00 70.81 72 LEU A N 1
ATOM 557 C CA . LEU A 1 72 ? 10.859 6.049 10.958 1.00 70.81 72 LEU A CA 1
ATOM 558 C C . LEU A 1 72 ? 11.861 4.978 11.394 1.00 70.81 72 LEU A C 1
ATOM 560 O O . LEU A 1 72 ? 12.323 5.026 12.522 1.00 70.81 72 LEU A O 1
ATOM 564 N N . GLY A 1 73 ? 12.245 4.052 10.516 1.00 64.69 73 GLY A N 1
ATOM 565 C CA . GLY A 1 73 ? 13.249 3.027 10.809 1.00 64.69 73 GLY A CA 1
ATOM 566 C C . GLY A 1 73 ? 14.658 3.606 10.946 1.00 64.69 73 GLY A C 1
ATOM 567 O O . GLY A 1 73 ? 15.432 3.145 11.775 1.00 64.69 73 GLY A O 1
ATOM 568 N N . GLY A 1 74 ? 14.982 4.6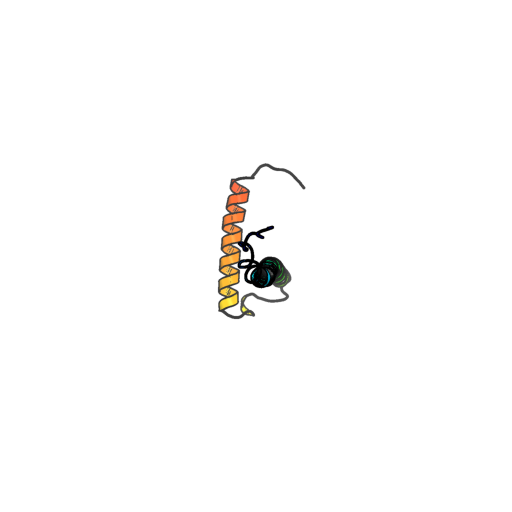58 10.189 1.00 59.88 74 GLY A N 1
ATOM 569 C CA . GLY A 1 74 ? 16.203 5.443 10.367 1.00 59.88 74 GLY A CA 1
ATOM 570 C C . GLY A 1 74 ? 16.186 6.233 11.674 1.00 59.88 74 GLY A C 1
ATOM 571 O O . GLY A 1 74 ? 17.194 6.279 12.370 1.00 59.88 74 GLY A O 1
ATOM 572 N N . LEU A 1 75 ? 15.034 6.795 12.052 1.00 57.28 75 LEU A N 1
ATOM 573 C CA . LEU A 1 75 ? 14.836 7.441 13.349 1.00 57.28 75 LEU A CA 1
ATOM 574 C C . LEU A 1 75 ? 14.939 6.441 14.510 1.00 57.28 75 LEU A C 1
ATOM 576 O O . LEU A 1 75 ? 15.568 6.751 15.510 1.00 57.28 75 LEU A O 1
ATOM 580 N N . GLU A 1 76 ? 14.380 5.242 14.371 1.00 54.00 76 GLU A N 1
ATOM 581 C CA . GLU A 1 76 ? 14.420 4.166 15.368 1.00 54.00 76 GLU A CA 1
ATOM 582 C C . GLU A 1 76 ? 15.832 3.576 15.505 1.00 54.00 76 GLU A C 1
ATOM 584 O O . GLU A 1 76 ? 16.296 3.338 16.615 1.00 54.00 76 GLU A O 1
ATOM 589 N N . GLN A 1 77 ? 16.583 3.476 14.404 1.00 55.12 77 GLN A N 1
ATOM 590 C CA . GLN A 1 77 ? 18.005 3.121 14.421 1.00 55.12 77 GLN A CA 1
ATOM 591 C C . GLN A 1 77 ? 18.887 4.222 15.044 1.00 55.12 77 GLN A C 1
ATOM 593 O O . GLN A 1 77 ? 19.899 3.913 15.669 1.00 55.12 77 GLN A O 1
ATOM 598 N N . LEU A 1 78 ? 18.504 5.497 14.907 1.00 55.38 78 LEU A N 1
ATOM 599 C CA . LEU A 1 78 ? 19.180 6.634 15.546 1.00 55.38 78 LEU A CA 1
ATOM 600 C C . LEU A 1 78 ? 18.787 6.818 17.024 1.00 55.38 78 LEU A C 1
ATOM 602 O O . LEU A 1 78 ? 19.605 7.313 17.796 1.00 55.38 78 LEU A O 1
ATOM 606 N N . LEU A 1 79 ? 17.569 6.434 17.426 1.00 56.19 79 LEU A N 1
ATOM 607 C CA . LEU A 1 79 ? 17.094 6.498 18.816 1.00 56.19 79 LEU A CA 1
ATOM 608 C C . LEU A 1 79 ? 17.395 5.234 19.638 1.00 56.19 79 LEU A C 1
ATOM 610 O O . LEU A 1 79 ? 17.385 5.320 20.862 1.00 56.19 79 LEU A O 1
ATOM 614 N N . GLY A 1 80 ? 17.642 4.086 19.003 1.00 50.56 80 GLY A N 1
ATOM 615 C CA . GLY A 1 80 ? 17.706 2.773 19.660 1.00 50.56 80 GLY A CA 1
ATOM 616 C C . GLY A 1 80 ? 18.888 1.906 19.226 1.00 50.56 80 GLY A C 1
ATOM 617 O O . GLY A 1 80 ? 18.776 0.686 19.196 1.00 50.56 80 GLY A O 1
ATOM 618 N N . GLY A 1 81 ? 20.024 2.514 18.876 1.00 50.44 81 GLY A N 1
ATOM 619 C CA . GLY A 1 81 ? 21.244 1.808 18.464 1.00 50.44 81 GLY A CA 1
ATOM 620 C C . GLY A 1 81 ? 21.951 0.979 19.548 1.00 50.44 81 GLY A C 1
ATOM 621 O O . GLY A 1 81 ? 23.110 0.631 19.345 1.00 50.44 81 GLY A O 1
ATOM 622 N N . ASP A 1 82 ? 21.303 0.678 20.673 1.00 52.91 82 ASP A N 1
ATOM 623 C CA . ASP A 1 82 ? 21.817 -0.262 21.670 1.00 52.91 82 ASP A CA 1
ATOM 624 C C . ASP A 1 82 ? 20.659 -0.890 22.459 1.00 52.91 82 ASP A C 1
ATOM 626 O O . ASP A 1 82 ? 20.373 -0.503 23.584 1.00 52.91 82 ASP A O 1
ATOM 630 N N . ASP A 1 83 ? 19.951 -1.835 21.843 1.00 50.16 83 ASP A N 1
ATOM 631 C CA . ASP A 1 83 ? 19.294 -2.898 22.600 1.00 50.16 83 ASP A CA 1
ATOM 632 C C . ASP A 1 83 ? 19.397 -4.202 21.810 1.00 50.16 83 ASP A C 1
ATOM 634 O O . ASP A 1 83 ? 18.672 -4.511 20.862 1.00 50.16 83 ASP A O 1
ATOM 638 N N . SER A 1 84 ? 20.411 -4.953 22.210 1.00 51.56 84 SER A N 1
ATOM 639 C CA . SER A 1 84 ? 20.726 -6.296 21.778 1.00 51.56 84 SER A CA 1
ATOM 640 C C . SER A 1 84 ? 19.654 -7.266 22.260 1.00 51.56 84 SER A C 1
ATOM 642 O O . SER A 1 84 ? 19.800 -7.823 23.337 1.00 51.56 84 SER A O 1
ATOM 644 N N . ILE A 1 85 ? 18.613 -7.531 21.464 1.00 44.59 85 ILE A N 1
ATOM 645 C CA . ILE A 1 85 ? 17.767 -8.728 21.620 1.00 44.59 85 ILE A CA 1
ATOM 646 C C . ILE A 1 85 ? 17.317 -9.229 20.238 1.00 44.59 85 ILE A C 1
ATOM 648 O O . ILE A 1 85 ? 16.269 -8.836 19.732 1.00 44.59 85 ILE A O 1
ATOM 652 N N . PHE A 1 86 ? 18.171 -10.033 19.596 1.00 43.72 86 PHE A N 1
ATOM 653 C CA . PHE A 1 86 ? 17.975 -11.455 19.246 1.00 43.72 86 PHE A CA 1
ATOM 654 C C . PHE A 1 86 ? 19.146 -11.945 18.386 1.00 43.72 86 PHE A C 1
ATOM 656 O O . PHE A 1 86 ? 19.424 -11.320 17.338 1.00 43.72 86 PHE A O 1
#

Sequence (86 aa):
MNSVPPNEESGKSSENDQQQPLAMLQKSDLEMVRVLDDLIYLLIRKGVIAITDLPPMAQVKLMNRANARQELGGLEQLLGGDDSIF

Secondary structure (DSSP, 8-state):
---PPP----SSHHHHHHHHHHHHHHHHHHHHHHHHHHHHHHHHHTTSS-GGGS-HHHHHHHHHHHHHHHHHHHHHHHH-S-----

pLDDT: mean 76.04, std 17.81, range [40.31, 97.5]